Protein AF-A0A9E4LNV3-F1 (afdb_monomer)

Sequence (105 aa):
MTMDEPVVRYTRWIIRYRWLVLPLCLLVAVLIGMGMGRLQFEKDYRVYFGEDNPQLRAFEALQDIYGRNDNVLFVIAPKDGDVFTAETLEAVRELTEEAWKTPYS

Radius of gyration: 31.28 Å; Cα contacts (8 Å, |Δi|>4): 15; chains: 1; bounding box: 59×30×88 Å

Foldseek 3Di:
DDPVVVVVVVVVVCVVPVVVVVVVVVVVVVVVCVCVVVDDDDPDPCVVPPPPDPVVVVVVVVCVVPHPPPDDDDDDADPVRDCPDPVNVVVVVVVVVVVVVDPPD

Secondary structure (DSSP, 8-state):
--THHHHHHHHHHHHHTHHHHHHHHHHHHHHHHTTGGG------GGGGS-TT-HHHHHHHHHHHHH--S-PPPP----TTS-TTSHHHHHHHHHHHHHHTTSTT-

pLDDT: mean 81.33, std 13.21, range [52.59, 96.38]

Mean predicted aligned error: 14.89 Å

Solvent-accessible surface area (backbone atoms only — not comparable to full-atom values): 6766 Å² total; per-residue (Å²): 135,70,82,56,61,67,52,55,53,51,53,52,51,49,64,73,42,40,85,58,50,53,58,49,54,51,50,54,53,50,63,64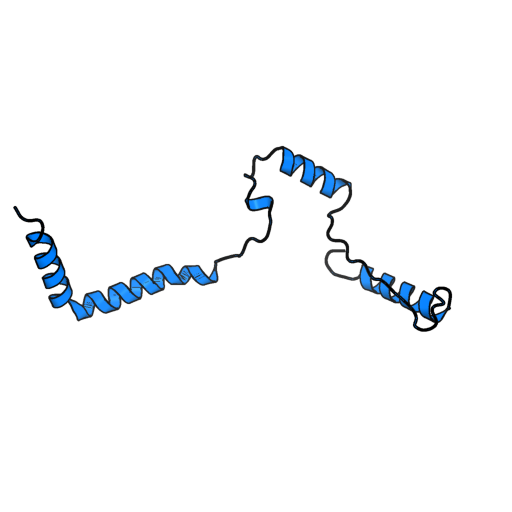,51,67,55,59,86,69,66,73,87,80,82,57,74,63,75,82,45,64,96,81,42,67,68,58,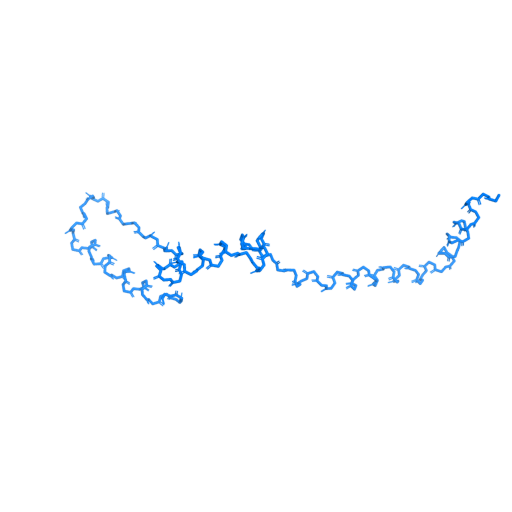54,54,50,49,54,48,26,71,76,72,52,68,90,83,73,86,86,86,86,87,79,56,95,87,69,58,68,85,38,73,67,51,48,48,52,53,50,51,53,51,62,54,54,70,68,42,89,94,107

Structure (mmCIF, N/CA/C/O backbone):
data_AF-A0A9E4LNV3-F1
#
_entry.id   AF-A0A9E4LNV3-F1
#
loop_
_atom_site.group_PDB
_atom_site.id
_atom_site.type_symbol
_atom_site.label_atom_id
_atom_site.label_alt_id
_atom_site.label_comp_id
_atom_site.label_asym_id
_atom_site.label_entity_id
_atom_site.label_seq_id
_atom_site.pdbx_PDB_ins_code
_atom_site.Cartn_x
_atom_site.Cartn_y
_atom_site.Cartn_z
_atom_site.occupancy
_atom_site.B_iso_or_equiv
_atom_site.auth_seq_id
_atom_site.auth_comp_id
_atom_site.auth_asym_id
_atom_site.auth_atom_id
_atom_site.pdbx_PDB_model_num
ATOM 1 N N . MET A 1 1 ? 15.596 -9.171 -52.692 1.00 52.59 1 MET A N 1
ATOM 2 C CA . MET A 1 1 ? 16.198 -8.429 -51.566 1.00 52.59 1 MET A CA 1
ATOM 3 C C . MET A 1 1 ? 15.676 -9.089 -50.301 1.00 52.59 1 MET A C 1
ATOM 5 O O . MET A 1 1 ? 14.553 -8.818 -49.899 1.00 52.59 1 MET A O 1
ATOM 9 N N . THR A 1 2 ? 16.373 -10.119 -49.825 1.00 61.78 2 THR A N 1
ATOM 10 C CA . THR A 1 2 ? 15.900 -10.966 -48.723 1.00 61.78 2 THR A CA 1
ATOM 11 C C . THR A 1 2 ? 16.026 -10.202 -47.406 1.00 61.78 2 THR A C 1
ATOM 13 O O . THR A 1 2 ? 16.994 -9.472 -47.197 1.00 61.78 2 THR A O 1
ATOM 16 N N . MET A 1 3 ? 15.029 -10.323 -46.528 1.00 62.75 3 MET A N 1
ATOM 17 C CA . MET A 1 3 ? 14.943 -9.560 -45.272 1.00 62.75 3 MET A CA 1
ATOM 18 C C . MET A 1 3 ? 16.043 -9.904 -44.247 1.00 62.75 3 MET A C 1
ATOM 20 O O . MET A 1 3 ? 16.098 -9.311 -43.172 1.00 62.75 3 MET A O 1
ATOM 24 N N . ASP A 1 4 ? 16.951 -10.814 -44.591 1.00 74.44 4 ASP A N 1
ATOM 25 C CA . ASP A 1 4 ? 17.984 -11.357 -43.708 1.00 74.44 4 ASP A CA 1
ATOM 26 C C . ASP A 1 4 ? 19.216 -10.450 -43.599 1.00 74.44 4 ASP A C 1
ATOM 28 O O . ASP A 1 4 ? 19.887 -10.409 -42.566 1.00 74.44 4 ASP A O 1
ATOM 32 N N . GLU A 1 5 ? 19.513 -9.676 -44.644 1.00 80.50 5 GLU A N 1
ATOM 33 C CA . GLU A 1 5 ? 20.694 -8.810 -44.698 1.00 80.50 5 GLU A CA 1
ATOM 34 C C . GLU A 1 5 ? 20.747 -7.748 -43.573 1.00 80.50 5 GLU A C 1
ATOM 36 O O . GLU A 1 5 ? 21.786 -7.629 -42.906 1.00 80.50 5 GLU A O 1
ATOM 41 N N . PRO A 1 6 ? 19.660 -6.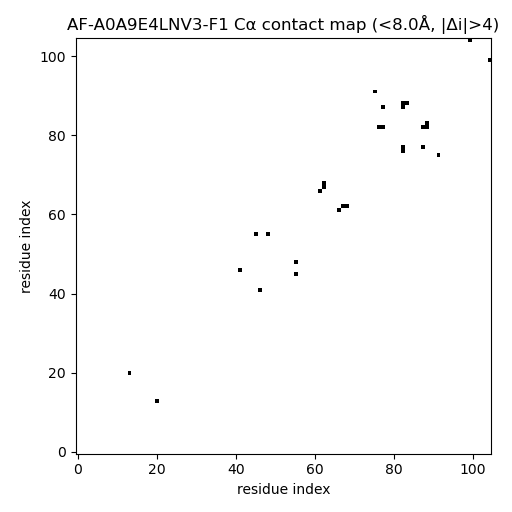998 -43.277 1.00 85.75 6 PRO A N 1
ATOM 42 C CA . PRO A 1 6 ? 19.666 -6.035 -42.177 1.00 85.75 6 PRO A CA 1
ATOM 43 C C . PRO A 1 6 ? 19.759 -6.704 -40.800 1.00 85.75 6 PRO A C 1
ATOM 45 O O . PRO A 1 6 ? 20.441 -6.171 -39.920 1.00 85.75 6 PRO A O 1
ATOM 48 N N . VAL A 1 7 ? 19.139 -7.874 -40.618 1.00 88.31 7 VAL A N 1
ATOM 49 C CA . VAL A 1 7 ? 19.157 -8.619 -39.348 1.00 88.31 7 VAL A CA 1
ATOM 50 C C . VAL A 1 7 ? 20.564 -9.134 -39.057 1.00 88.31 7 VAL A C 1
ATOM 52 O O . VAL A 1 7 ? 21.110 -8.870 -37.987 1.00 88.31 7 VAL A O 1
ATOM 55 N N . VAL A 1 8 ? 21.213 -9.769 -40.038 1.00 88.31 8 VAL A N 1
ATOM 56 C CA . VAL A 1 8 ? 22.588 -10.277 -39.902 1.00 88.31 8 VAL A CA 1
ATOM 57 C C . VAL A 1 8 ? 23.575 -9.143 -39.615 1.00 88.31 8 VAL A C 1
ATOM 59 O O . VAL A 1 8 ? 24.494 -9.305 -38.803 1.00 88.31 8 VAL A O 1
ATOM 62 N N . ARG A 1 9 ? 23.395 -7.975 -40.246 1.00 88.00 9 ARG A N 1
ATOM 63 C CA . ARG A 1 9 ? 24.216 -6.784 -39.980 1.00 88.00 9 ARG A CA 1
ATOM 64 C C . ARG A 1 9 ? 24.033 -6.278 -38.547 1.00 88.00 9 ARG A C 1
ATOM 66 O O . ARG A 1 9 ? 25.029 -5.988 -37.882 1.00 88.00 9 ARG A O 1
ATOM 73 N N . TYR A 1 10 ? 22.795 -6.217 -38.063 1.00 89.25 10 TYR A N 1
ATOM 74 C CA . TYR A 1 10 ? 22.474 -5.800 -36.698 1.00 89.25 10 TYR A CA 1
ATOM 75 C C . TYR A 1 10 ? 23.043 -6.766 -35.646 1.00 89.25 10 TYR A C 1
ATOM 77 O O . TYR A 1 10 ? 23.749 -6.338 -34.731 1.00 89.25 10 TYR A O 1
ATOM 85 N N . THR A 1 11 ? 22.857 -8.077 -35.823 1.00 89.06 11 THR A N 1
ATOM 86 C CA . THR A 1 11 ? 23.410 -9.101 -34.921 1.00 89.06 11 THR A CA 1
ATOM 87 C C . THR A 1 11 ? 24.936 -9.037 -34.855 1.00 89.06 11 THR A C 1
ATOM 89 O O . THR A 1 11 ? 25.520 -9.095 -33.772 1.00 89.06 11 THR A O 1
ATOM 92 N N . ARG A 1 12 ? 25.612 -8.855 -35.998 1.00 89.81 12 ARG A N 1
ATOM 93 C CA . ARG A 1 12 ? 27.079 -8.743 -36.044 1.00 89.81 12 ARG A CA 1
ATOM 94 C C . ARG A 1 12 ? 27.583 -7.491 -35.320 1.00 89.81 12 ARG A C 1
ATOM 96 O O . ARG A 1 12 ? 28.623 -7.548 -34.664 1.00 89.81 12 ARG A O 1
ATOM 103 N N . TRP A 1 13 ? 26.841 -6.386 -35.403 1.00 92.94 13 TRP A N 1
ATOM 104 C CA . TRP A 1 13 ? 27.129 -5.158 -34.660 1.00 92.94 13 TRP A CA 1
ATOM 105 C C . TRP A 1 13 ? 26.974 -5.365 -33.147 1.00 92.94 13 TRP A C 1
ATOM 107 O O . TRP A 1 13 ? 27.902 -5.051 -32.399 1.00 92.94 13 TRP A O 1
ATOM 117 N N . ILE A 1 14 ? 25.880 -5.996 -32.705 1.00 91.38 14 ILE A N 1
ATOM 118 C CA . ILE A 1 14 ? 25.665 -6.338 -31.289 1.00 91.38 14 ILE A CA 1
ATOM 119 C C . ILE A 1 14 ? 26.813 -7.200 -30.753 1.00 91.38 14 ILE A C 1
ATOM 121 O O . ILE A 1 14 ? 27.376 -6.902 -29.701 1.00 91.38 14 ILE A O 1
ATOM 125 N N . ILE A 1 15 ? 27.208 -8.245 -31.490 1.00 91.69 15 ILE A N 1
ATOM 126 C CA . ILE A 1 15 ? 28.284 -9.152 -31.067 1.00 91.69 15 ILE A CA 1
ATOM 127 C C . ILE A 1 15 ? 29.636 -8.426 -31.014 1.00 91.69 15 ILE A C 1
ATOM 129 O O . ILE A 1 15 ? 30.432 -8.700 -30.112 1.00 91.69 15 ILE A O 1
ATOM 133 N N . ARG A 1 16 ? 29.908 -7.502 -31.948 1.00 93.19 16 ARG A N 1
ATOM 134 C CA . ARG A 1 16 ? 31.143 -6.698 -31.965 1.00 93.19 16 ARG A CA 1
ATOM 135 C C . ARG A 1 16 ? 31.245 -5.786 -30.742 1.00 93.19 16 ARG A C 1
ATOM 137 O O . ARG A 1 16 ? 32.323 -5.682 -30.165 1.00 93.19 16 ARG A O 1
ATOM 144 N N . TYR A 1 17 ? 30.137 -5.172 -30.333 1.00 93.19 17 TYR A N 1
ATOM 145 C CA . TYR A 1 17 ? 30.073 -4.241 -29.203 1.00 93.19 17 TYR A CA 1
ATOM 146 C C . TYR A 1 17 ? 29.464 -4.866 -27.939 1.00 93.19 17 TYR A C 1
ATOM 148 O O . TYR A 1 17 ? 28.949 -4.146 -27.087 1.00 93.19 17 TYR A O 1
ATOM 156 N N . ARG A 1 18 ? 29.545 -6.196 -27.774 1.00 90.44 18 ARG A N 1
ATOM 157 C CA . ARG A 1 18 ? 28.866 -6.935 -26.689 1.00 90.44 18 ARG A CA 1
ATOM 158 C C . ARG A 1 18 ? 29.114 -6.366 -25.287 1.00 90.44 18 ARG A C 1
ATOM 160 O O . ARG A 1 18 ? 28.200 -6.323 -24.476 1.00 90.44 18 ARG A O 1
ATOM 167 N N . TRP A 1 19 ? 30.326 -5.876 -25.027 1.00 92.69 19 TRP A N 1
ATOM 168 C CA . TRP A 1 19 ? 30.715 -5.285 -23.743 1.00 92.69 19 TRP A CA 1
ATOM 169 C C . TRP A 1 19 ? 30.084 -3.913 -23.472 1.00 92.69 19 TRP A C 1
ATOM 171 O O . TRP A 1 19 ? 30.040 -3.502 -22.322 1.00 92.69 19 TRP A O 1
ATOM 181 N N . LEU A 1 20 ? 29.576 -3.224 -24.498 1.00 92.62 20 LEU A N 1
ATOM 182 C CA . LEU A 1 20 ? 28.783 -1.997 -24.365 1.00 92.62 20 LEU A CA 1
ATOM 183 C C . LEU A 1 20 ? 27.281 -2.298 -24.352 1.00 92.62 20 LEU A C 1
ATOM 185 O O . LEU A 1 20 ? 26.539 -1.696 -23.584 1.00 92.62 20 LEU A O 1
ATOM 189 N N . VAL A 1 21 ? 26.831 -3.250 -25.175 1.00 94.12 21 VAL A N 1
ATOM 190 C CA . VAL A 1 21 ? 25.406 -3.598 -25.287 1.00 94.12 21 VAL A CA 1
ATOM 191 C C . VAL A 1 21 ? 24.885 -4.254 -24.007 1.00 94.12 21 VAL A C 1
ATOM 193 O O . VAL A 1 21 ? 23.805 -3.901 -23.548 1.00 94.12 21 VAL A O 1
ATOM 196 N N . LEU A 1 22 ? 25.654 -5.160 -23.394 1.00 94.00 22 LEU A N 1
ATOM 197 C CA . LEU A 1 22 ? 25.257 -5.832 -22.151 1.00 94.00 22 LEU A CA 1
ATOM 198 C C . LEU A 1 22 ? 24.971 -4.857 -20.993 1.00 94.00 22 LEU A C 1
ATOM 200 O O . LEU A 1 22 ? 23.857 -4.900 -20.463 1.00 94.00 22 LEU A O 1
ATOM 204 N N . PRO A 1 23 ? 25.898 -3.958 -20.598 1.00 96.06 23 PRO A N 1
ATOM 205 C CA . PRO A 1 23 ? 25.610 -2.997 -19.539 1.00 96.06 23 PRO A CA 1
ATOM 206 C C . PRO A 1 23 ? 24.535 -1.988 -19.947 1.00 96.06 23 PRO A C 1
ATOM 208 O O . PRO A 1 23 ? 23.763 -1.574 -19.091 1.00 96.06 23 PRO A O 1
ATOM 211 N N . LEU A 1 24 ? 24.423 -1.626 -21.231 1.00 95.88 24 LEU A N 1
ATOM 212 C CA . LEU A 1 24 ? 23.361 -0.738 -21.709 1.00 95.88 24 LEU A CA 1
ATOM 213 C C . LEU A 1 24 ? 21.970 -1.366 -21.539 1.00 95.88 24 LEU A C 1
ATOM 215 O O . LEU A 1 24 ? 21.065 -0.709 -21.034 1.00 95.88 24 LEU A O 1
ATOM 219 N N . CYS A 1 25 ? 21.796 -2.637 -21.908 1.00 95.50 25 CYS A N 1
ATOM 220 C CA . CYS A 1 25 ? 20.537 -3.354 -21.700 1.00 95.50 25 CYS A CA 1
ATOM 221 C C . CYS A 1 25 ? 20.193 -3.470 -20.211 1.00 95.50 25 CYS A C 1
ATOM 223 O O . CYS A 1 25 ? 19.043 -3.249 -19.834 1.00 95.50 25 CYS A O 1
ATOM 225 N N . LEU A 1 26 ? 21.187 -3.770 -19.369 1.00 96.06 26 LEU A N 1
ATOM 226 C CA . LEU A 1 26 ? 21.001 -3.825 -17.919 1.00 96.06 26 LEU A CA 1
ATOM 227 C C . LEU A 1 26 ? 20.580 -2.457 -17.365 1.00 96.06 26 LEU A C 1
ATOM 229 O O . LEU A 1 26 ? 19.633 -2.368 -16.590 1.00 96.06 26 LEU A O 1
ATOM 233 N N . LEU A 1 27 ? 21.248 -1.387 -17.797 1.00 96.38 27 LEU A N 1
ATOM 234 C CA . LEU A 1 27 ? 20.945 -0.020 -17.391 1.00 96.38 27 LEU A CA 1
ATOM 235 C C . LEU A 1 27 ? 19.523 0.379 -17.800 1.00 96.38 27 LEU A C 1
ATOM 237 O O . LEU A 1 27 ? 18.783 0.900 -16.974 1.00 96.38 27 LEU A O 1
ATOM 241 N N . VAL A 1 28 ? 19.105 0.073 -19.031 1.00 96.19 28 VAL A N 1
ATOM 242 C CA . VAL A 1 28 ? 17.730 0.321 -19.492 1.00 96.19 28 VAL A CA 1
ATOM 243 C C . VAL A 1 28 ? 16.714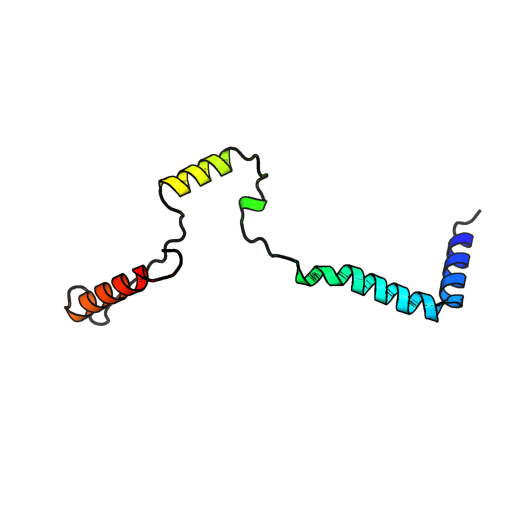 -0.451 -18.646 1.00 96.19 28 VAL A C 1
ATOM 245 O O . VAL A 1 28 ? 15.718 0.129 -18.220 1.00 96.19 28 VAL A O 1
ATOM 248 N N . ALA A 1 29 ? 16.974 -1.726 -18.344 1.00 95.44 29 ALA A N 1
ATOM 249 C CA . ALA A 1 29 ? 16.096 -2.525 -17.491 1.00 95.44 29 ALA A CA 1
ATOM 250 C C . ALA A 1 29 ? 15.969 -1.937 -16.074 1.00 95.44 29 ALA A C 1
ATOM 252 O O . ALA A 1 29 ? 14.862 -1.837 -15.547 1.00 95.44 29 ALA A O 1
ATOM 253 N N . VAL A 1 30 ? 17.081 -1.492 -15.479 1.00 95.50 30 VAL A N 1
ATOM 254 C CA . VAL A 1 30 ? 17.087 -0.847 -14.156 1.00 95.50 30 VAL A CA 1
ATOM 255 C C . VAL A 1 30 ? 16.345 0.488 -14.185 1.00 95.50 30 VAL A C 1
ATOM 257 O O . VAL A 1 30 ? 15.559 0.754 -13.281 1.00 95.50 30 VAL A O 1
ATOM 260 N N . LEU A 1 31 ? 16.538 1.307 -15.222 1.00 94.31 31 LEU A N 1
ATOM 261 C CA . LEU A 1 31 ? 15.840 2.588 -15.367 1.00 94.31 31 LEU A CA 1
ATOM 262 C C . LEU A 1 31 ? 14.321 2.406 -15.460 1.00 94.31 31 LEU A C 1
ATOM 264 O O . LEU A 1 31 ? 13.584 3.130 -14.794 1.00 94.31 31 LEU A O 1
ATOM 268 N N . ILE A 1 32 ? 13.855 1.418 -16.230 1.00 93.25 32 ILE A N 1
ATOM 269 C CA . ILE A 1 32 ? 12.427 1.067 -16.299 1.00 93.25 32 ILE A CA 1
ATOM 270 C C . ILE A 1 32 ? 11.942 0.556 -14.933 1.00 93.25 32 ILE A C 1
ATOM 272 O O . ILE A 1 32 ? 10.894 0.974 -14.441 1.00 93.25 32 ILE A O 1
ATOM 276 N N . GLY A 1 33 ? 12.722 -0.316 -14.288 1.00 91.62 33 GLY A N 1
ATOM 277 C CA . GLY A 1 33 ? 12.392 -0.900 -12.988 1.00 91.62 33 GLY A CA 1
ATOM 278 C C . GLY A 1 33 ? 12.398 0.092 -11.819 1.00 91.62 33 GLY A C 1
ATOM 279 O O . GLY A 1 33 ? 11.734 -0.155 -10.815 1.00 91.62 33 GLY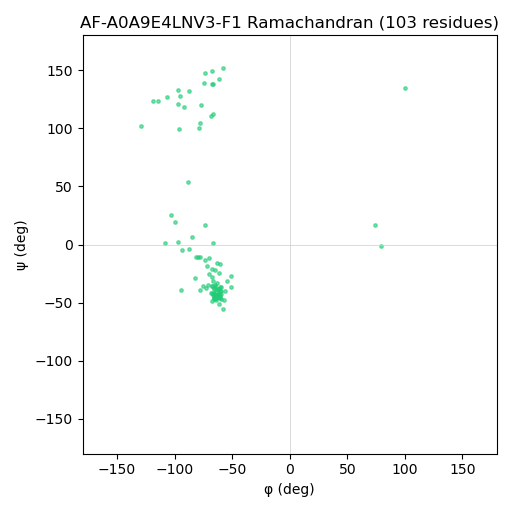 A O 1
ATOM 280 N N . MET A 1 34 ? 13.078 1.236 -11.937 1.00 90.00 34 MET A N 1
ATOM 281 C CA . MET A 1 34 ? 13.197 2.234 -10.865 1.00 90.00 34 MET A CA 1
ATOM 282 C C . MET A 1 34 ? 11.839 2.819 -10.432 1.00 90.00 34 MET A C 1
ATOM 284 O O . MET A 1 34 ? 11.685 3.260 -9.294 1.00 90.00 34 MET A O 1
ATOM 288 N N . GLY A 1 35 ? 10.835 2.783 -11.315 1.00 85.38 35 GLY A N 1
ATOM 289 C CA . GLY A 1 35 ? 9.462 3.202 -11.019 1.00 85.38 35 GLY A CA 1
ATOM 290 C C . GLY A 1 35 ? 8.620 2.167 -10.264 1.00 85.3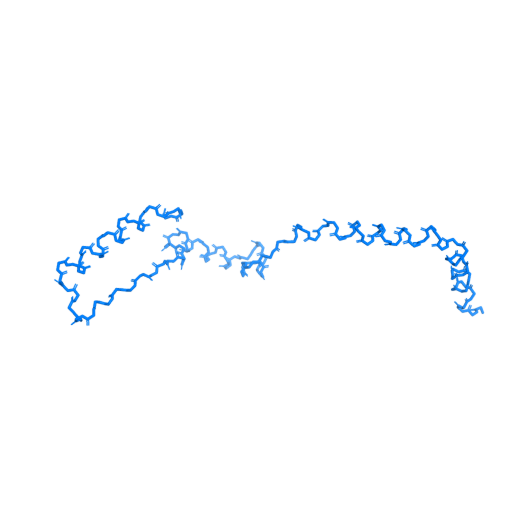8 35 GLY A C 1
ATOM 291 O O . GLY A 1 35 ? 7.552 2.512 -9.767 1.00 85.38 35 GLY A O 1
ATOM 292 N N . MET A 1 36 ? 9.088 0.921 -10.131 1.00 87.56 36 MET A N 1
ATOM 293 C CA . MET A 1 36 ? 8.303 -0.181 -9.560 1.00 87.56 36 MET A CA 1
ATOM 294 C C . MET A 1 36 ? 7.929 0.051 -8.090 1.00 87.56 36 MET A C 1
ATOM 296 O O . MET A 1 36 ? 6.835 -0.306 -7.669 1.00 87.56 36 MET A O 1
ATOM 300 N N . GLY A 1 37 ? 8.791 0.720 -7.319 1.00 80.12 37 GLY A N 1
ATOM 301 C CA . GLY A 1 37 ? 8.502 1.078 -5.925 1.00 80.12 37 GLY A CA 1
ATOM 302 C C . GLY A 1 37 ? 7.426 2.160 -5.754 1.00 80.12 37 GLY A C 1
ATOM 303 O O . GLY A 1 37 ? 6.968 2.383 -4.639 1.00 80.12 37 GLY A O 1
ATOM 304 N N . ARG A 1 38 ? 7.018 2.838 -6.837 1.00 80.44 38 ARG A N 1
ATOM 305 C CA . ARG A 1 38 ? 5.930 3.833 -6.839 1.00 80.44 38 ARG A CA 1
ATOM 306 C C . ARG A 1 38 ? 4.594 3.248 -7.294 1.00 80.44 38 ARG A C 1
ATOM 308 O O . ARG A 1 38 ? 3.623 3.990 -7.397 1.00 80.44 38 ARG A O 1
ATOM 315 N N . LEU A 1 39 ? 4.540 1.948 -7.585 1.00 80.31 39 LEU A N 1
ATOM 316 C CA . LEU A 1 39 ? 3.291 1.277 -7.917 1.00 80.31 39 LEU A CA 1
ATOM 317 C C . LEU A 1 39 ? 2.398 1.257 -6.678 1.00 80.31 39 LEU A C 1
ATOM 319 O O . LEU A 1 39 ? 2.699 0.594 -5.686 1.00 80.31 39 LEU A O 1
ATOM 323 N N . GLN A 1 40 ? 1.301 2.002 -6.742 1.00 75.25 40 GLN A N 1
ATOM 324 C CA . GLN A 1 40 ? 0.250 1.955 -5.740 1.00 75.25 40 GLN A CA 1
ATOM 325 C C . GLN A 1 40 ? -0.830 0.992 -6.222 1.00 75.25 40 GLN A C 1
ATOM 327 O O . GLN A 1 40 ? -1.308 1.085 -7.350 1.00 75.25 40 GLN A O 1
ATOM 332 N N . PHE A 1 41 ? -1.194 0.039 -5.368 1.00 68.19 41 PHE A N 1
ATOM 333 C CA . PHE A 1 41 ? -2.370 -0.789 -5.598 1.00 68.19 41 PHE A CA 1
ATOM 334 C C . PHE A 1 41 ? -3.601 0.014 -5.200 1.00 68.19 41 PHE A C 1
ATOM 336 O O . PHE A 1 41 ? -3.919 0.122 -4.014 1.00 68.19 41 PHE A O 1
ATOM 343 N N . GLU A 1 42 ? -4.285 0.576 -6.188 1.00 64.12 42 GLU A N 1
ATOM 344 C CA . GLU A 1 42 ? -5.550 1.261 -5.967 1.00 64.12 42 GLU A CA 1
ATOM 345 C C . GLU A 1 42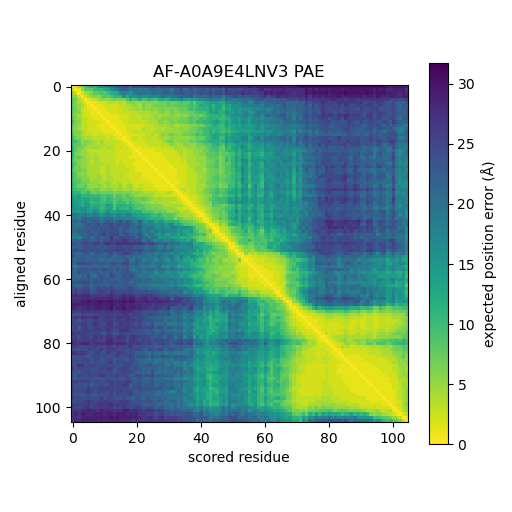 ? -6.655 0.211 -5.797 1.00 64.12 42 GLU A C 1
ATOM 347 O O . GLU A 1 42 ? -7.042 -0.486 -6.733 1.00 64.12 42 GLU A O 1
ATOM 352 N N . LYS A 1 43 ? -7.084 0.010 -4.547 1.00 54.97 43 LYS A N 1
ATOM 353 C CA . LYS A 1 43 ? -8.122 -0.967 -4.174 1.00 54.97 43 LYS A CA 1
ATOM 354 C C . LYS A 1 43 ? -9.532 -0.393 -4.263 1.00 54.97 43 LYS A C 1
ATOM 356 O O . LYS A 1 43 ? -10.490 -1.116 -3.996 1.00 54.97 43 LYS A O 1
ATOM 361 N N . ASP A 1 44 ? -9.658 0.892 -4.576 1.00 60.06 44 ASP A N 1
ATOM 362 C CA . ASP A 1 44 ? -10.956 1.533 -4.618 1.00 60.06 44 ASP A CA 1
ATOM 363 C C . ASP A 1 44 ? -11.676 1.147 -5.912 1.00 60.06 44 ASP A C 1
ATOM 365 O O . ASP A 1 44 ? -11.207 1.392 -7.023 1.00 60.06 44 ASP A O 1
ATOM 369 N N . TYR A 1 45 ? -12.839 0.518 -5.764 1.00 59.72 45 TYR A N 1
ATOM 370 C CA . TYR A 1 45 ? -13.688 0.124 -6.884 1.00 59.72 45 TYR A 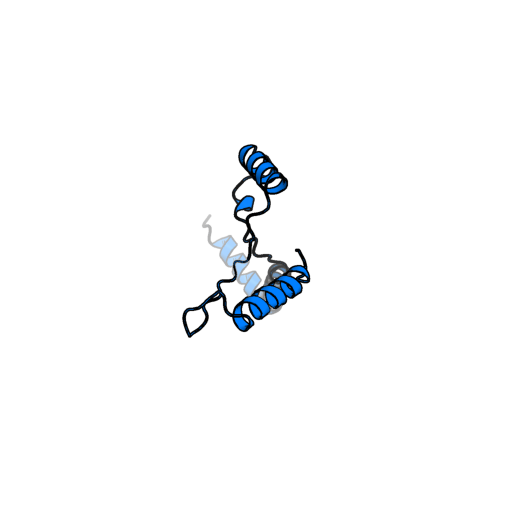CA 1
ATOM 371 C C . TYR A 1 45 ? -14.144 1.347 -7.707 1.00 59.72 45 TYR A C 1
ATOM 373 O O . TYR A 1 45 ? -14.534 1.207 -8.867 1.00 59.72 45 TYR A O 1
ATOM 381 N N . ARG A 1 46 ? -14.029 2.556 -7.133 1.00 60.31 46 ARG A N 1
ATOM 382 C CA . ARG A 1 46 ? -14.241 3.851 -7.794 1.00 60.31 46 ARG A CA 1
ATOM 383 C C . ARG A 1 46 ? -13.407 4.040 -9.059 1.00 60.31 46 ARG A C 1
ATOM 385 O O . ARG A 1 46 ? -13.912 4.645 -9.990 1.00 60.31 46 ARG A O 1
ATOM 392 N N . VAL A 1 47 ? -12.207 3.462 -9.143 1.00 59.84 47 VAL A N 1
ATOM 393 C CA . VAL A 1 47 ? -11.296 3.606 -10.302 1.00 59.84 47 VAL A CA 1
ATOM 394 C C . VAL A 1 47 ? -11.863 2.986 -11.585 1.00 59.84 47 VAL A C 1
ATOM 396 O O . VAL A 1 47 ? -11.487 3.367 -12.692 1.00 59.84 47 VAL A O 1
ATOM 399 N N . TYR A 1 48 ? -12.802 2.042 -11.463 1.00 63.78 48 TYR A N 1
ATOM 400 C CA . TYR A 1 48 ? -13.497 1.461 -12.616 1.00 63.78 48 TYR A CA 1
ATOM 401 C C . TYR A 1 48 ? -14.590 2.375 -13.185 1.00 63.78 48 TYR A C 1
ATOM 403 O O . TYR A 1 48 ? -15.102 2.115 -14.277 1.00 63.78 48 TYR A O 1
ATOM 411 N N . PHE A 1 49 ? -14.940 3.449 -12.478 1.00 66.19 49 PHE A N 1
ATOM 412 C CA . PHE A 1 49 ? -15.839 4.488 -12.951 1.00 66.19 49 PHE A CA 1
ATOM 413 C C . PHE A 1 49 ? -15.007 5.736 -13.269 1.00 66.19 49 PHE A C 1
ATOM 415 O O . PHE A 1 49 ? -14.227 6.196 -12.446 1.00 66.19 49 PHE A O 1
ATOM 422 N N . GLY A 1 50 ? -15.143 6.286 -14.479 1.00 64.00 50 GLY A N 1
ATOM 423 C CA . GLY A 1 50 ? -14.468 7.544 -14.816 1.00 64.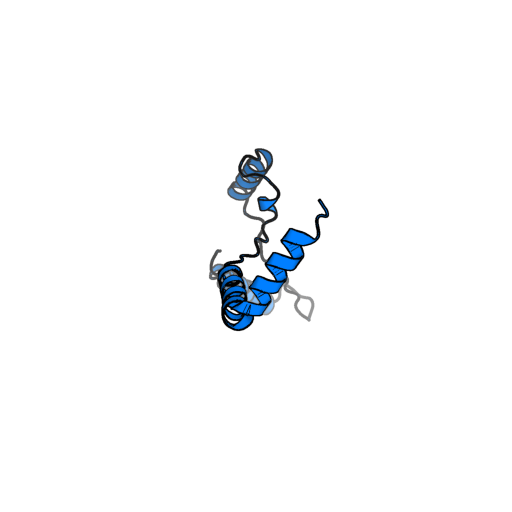00 50 GLY A CA 1
ATOM 424 C C . GLY A 1 50 ? -14.884 8.671 -13.864 1.00 64.00 50 GLY A C 1
ATOM 425 O O . GLY A 1 50 ? -16.012 8.661 -13.369 1.00 64.00 50 GLY A O 1
ATOM 426 N N . GLU A 1 51 ? -13.997 9.648 -13.649 1.00 63.22 51 GLU A N 1
ATOM 427 C CA . GLU A 1 51 ? -14.208 10.791 -12.736 1.00 63.22 51 GLU A CA 1
ATOM 428 C C . GLU A 1 51 ? -15.544 11.527 -12.980 1.00 63.22 51 GLU A C 1
ATOM 430 O O . GLU A 1 51 ? -16.151 12.065 -12.056 1.00 63.22 51 GLU A O 1
ATOM 435 N N . ASP A 1 52 ? -16.057 11.476 -14.212 1.00 64.75 52 ASP A N 1
ATOM 436 C CA . ASP A 1 52 ? -17.305 12.115 -14.631 1.00 64.75 52 ASP A CA 1
ATOM 437 C C . ASP A 1 52 ? -18.578 11.292 -14.372 1.00 64.75 52 ASP A C 1
ATOM 439 O O . ASP A 1 52 ? -19.659 11.691 -14.810 1.00 64.75 52 ASP A O 1
ATOM 443 N N . ASN A 1 53 ? -18.509 10.142 -13.694 1.00 76.00 53 ASN A N 1
ATOM 444 C CA . ASN A 1 53 ? -19.680 9.286 -13.501 1.00 76.00 53 ASN A CA 1
ATOM 445 C C . ASN A 1 53 ? -20.726 9.952 -12.569 1.00 76.00 53 ASN A C 1
ATOM 447 O O . ASN A 1 53 ? -20.503 10.066 -11.357 1.00 76.00 53 ASN A O 1
ATOM 451 N N . PRO A 1 54 ? -21.904 10.367 -13.083 1.00 74.50 54 PRO A N 1
ATOM 452 C CA . PRO A 1 54 ? -22.887 11.087 -12.279 1.00 74.50 54 PRO A CA 1
ATOM 453 C C . PRO A 1 54 ? -23.557 10.197 -11.222 1.00 74.50 54 PRO A C 1
ATOM 455 O O . PRO A 1 54 ? -23.992 10.707 -10.190 1.00 74.50 54 PRO A O 1
ATOM 458 N N . GLN A 1 55 ? -23.616 8.880 -11.443 1.00 76.19 55 GLN A N 1
ATOM 459 C CA . GLN A 1 55 ? -24.144 7.918 -10.476 1.00 76.19 55 GLN A CA 1
ATOM 460 C C . GLN A 1 55 ? -23.182 7.718 -9.301 1.00 76.19 55 GLN A C 1
ATOM 462 O O . GLN A 1 55 ? -23.641 7.629 -8.163 1.00 76.19 55 GLN A O 1
ATOM 467 N N . LEU A 1 56 ? -21.866 7.717 -9.550 1.00 74.12 56 LEU A N 1
ATOM 468 C CA . LEU A 1 56 ? -20.868 7.656 -8.481 1.00 74.12 56 LEU A CA 1
ATOM 469 C C . LEU A 1 56 ? -20.946 8.901 -7.591 1.00 74.12 56 LEU A C 1
ATOM 471 O O . LEU A 1 56 ? -21.037 8.767 -6.375 1.00 74.12 56 LEU A O 1
ATOM 475 N N . ARG A 1 57 ? -21.028 10.102 -8.181 1.00 73.75 57 ARG A N 1
ATOM 476 C CA . ARG A 1 57 ? -21.164 11.349 -7.404 1.00 73.75 57 ARG A CA 1
ATOM 477 C C . ARG A 1 57 ? -22.446 11.403 -6.573 1.00 73.75 57 ARG A C 1
ATOM 479 O O . ARG A 1 57 ? -22.424 11.887 -5.446 1.00 73.75 57 ARG A O 1
ATOM 486 N N . ALA A 1 58 ? -23.562 10.903 -7.105 1.00 77.00 58 ALA A N 1
ATOM 487 C CA . ALA A 1 58 ? -24.813 10.818 -6.351 1.00 77.00 58 ALA A CA 1
ATOM 488 C C . ALA A 1 58 ? -24.709 9.836 -5.170 1.00 77.00 58 ALA A C 1
ATOM 490 O O . ALA A 1 58 ? -25.232 10.111 -4.091 1.00 77.00 58 ALA A O 1
ATOM 491 N N . PHE A 1 59 ? -24.011 8.715 -5.359 1.00 74.88 59 PHE A N 1
ATOM 492 C CA . PHE A 1 59 ? -23.750 7.737 -4.305 1.00 74.88 59 PHE A CA 1
ATOM 493 C C . PHE A 1 59 ? -22.801 8.278 -3.229 1.00 74.88 59 PHE A C 1
ATOM 495 O O . PHE A 1 59 ? -23.061 8.096 -2.043 1.00 74.88 59 PHE A O 1
ATOM 502 N N . GLU A 1 60 ? -21.748 8.997 -3.618 1.00 72.06 60 GLU A N 1
ATOM 503 C CA . GLU A 1 60 ? -20.838 9.665 -2.684 1.00 72.06 60 GLU A CA 1
ATOM 504 C C . GLU A 1 60 ? -21.547 10.750 -1.877 1.00 72.06 60 GLU A C 1
ATOM 506 O O . GLU A 1 60 ? -21.408 10.773 -0.660 1.00 72.06 60 GLU A O 1
ATOM 511 N N . ALA A 1 61 ? -22.371 11.584 -2.519 1.00 76.62 61 ALA A N 1
ATOM 512 C CA . ALA A 1 61 ? -23.180 12.580 -1.821 1.00 76.62 61 ALA A CA 1
ATOM 513 C C . ALA A 1 61 ? -24.146 11.933 -0.813 1.00 76.62 61 ALA A C 1
ATOM 515 O O . ALA A 1 61 ? -24.352 12.461 0.276 1.00 76.62 61 ALA A O 1
ATOM 516 N N . LEU A 1 62 ? -24.710 10.766 -1.143 1.00 76.88 62 LEU A N 1
ATOM 517 C CA . LEU A 1 62 ? -25.541 10.003 -0.213 1.00 76.88 62 LEU A CA 1
ATOM 518 C C . LEU A 1 62 ? -24.720 9.480 0.979 1.00 76.88 62 LEU A C 1
ATOM 520 O O . LEU A 1 62 ? -25.161 9.606 2.118 1.00 76.88 62 LEU A O 1
ATOM 524 N N . GLN A 1 63 ? -23.529 8.923 0.737 1.00 68.44 63 GLN A N 1
ATOM 525 C CA . GLN A 1 63 ? -22.636 8.455 1.805 1.00 68.44 63 GLN A CA 1
ATOM 526 C C . GLN A 1 63 ? -22.124 9.593 2.693 1.00 68.44 63 GLN A C 1
ATOM 528 O O . GLN A 1 63 ? -21.959 9.396 3.890 1.00 68.44 63 GLN A O 1
ATOM 533 N N . ASP A 1 64 ? -21.878 10.777 2.140 1.00 69.44 64 ASP A N 1
ATOM 534 C CA . ASP A 1 64 ? -21.398 11.931 2.906 1.00 69.44 64 ASP A CA 1
ATOM 535 C C . ASP A 1 64 ? -22.497 12.492 3.826 1.00 69.44 64 ASP A C 1
ATOM 537 O O . ASP A 1 64 ? -22.233 12.894 4.956 1.00 69.44 64 ASP A O 1
ATOM 541 N N . ILE A 1 65 ? -23.757 12.443 3.375 1.00 68.31 65 ILE A N 1
ATOM 542 C CA . ILE A 1 65 ? -24.920 12.898 4.151 1.00 68.31 65 ILE A CA 1
ATOM 543 C C . ILE A 1 65 ? -25.345 11.868 5.211 1.00 68.31 65 ILE A C 1
ATOM 545 O O . ILE A 1 65 ? -25.746 12.255 6.307 1.00 68.31 65 ILE A O 1
ATOM 549 N N . TYR A 1 66 ? -25.292 10.569 4.897 1.00 64.75 66 TYR A N 1
ATOM 550 C CA . TYR A 1 66 ? -25.831 9.502 5.756 1.00 64.75 66 TYR A CA 1
ATOM 551 C C . TYR A 1 66 ? -24.765 8.636 6.451 1.00 64.75 66 TYR A C 1
ATOM 553 O O . TYR A 1 66 ? -25.122 7.731 7.205 1.00 64.75 66 TYR A O 1
ATOM 561 N N . GLY A 1 67 ? -23.480 8.932 6.251 1.00 56.47 67 GLY A N 1
ATOM 562 C CA . GLY A 1 67 ? -22.349 8.221 6.845 1.00 56.47 67 GLY A CA 1
ATOM 563 C C . GLY A 1 67 ? -21.705 7.216 5.885 1.00 56.47 67 GLY A C 1
ATOM 564 O O . GLY A 1 67 ? -22.376 6.432 5.207 1.00 56.47 67 GLY A O 1
ATOM 565 N N . ARG A 1 68 ? -20.369 7.236 5.833 1.00 58.38 68 ARG A N 1
ATOM 566 C CA . ARG A 1 68 ? -19.562 6.276 5.072 1.00 58.38 68 ARG A CA 1
ATOM 567 C C . ARG A 1 68 ? -19.712 4.892 5.720 1.00 58.38 68 ARG A C 1
ATOM 569 O O . ARG A 1 68 ? -19.717 4.781 6.939 1.00 58.38 68 ARG A O 1
ATOM 576 N N . ASN A 1 69 ? -19.848 3.832 4.923 1.00 55.38 69 ASN A N 1
ATOM 577 C CA . ASN A 1 69 ? -20.218 2.489 5.406 1.00 55.38 69 ASN A CA 1
ATOM 578 C C . ASN A 1 69 ? -19.088 1.739 6.155 1.00 55.38 69 ASN A C 1
ATOM 580 O O . ASN A 1 69 ? -19.158 0.523 6.325 1.00 55.38 69 ASN A O 1
ATOM 584 N N . ASP A 1 70 ? -18.046 2.446 6.593 1.00 59.91 70 ASP A N 1
ATOM 585 C CA . ASP A 1 70 ? -16.863 1.891 7.258 1.00 59.91 70 ASP A CA 1
ATOM 586 C C . ASP A 1 70 ? -17.098 1.802 8.778 1.00 59.91 70 ASP A C 1
ATOM 588 O O . ASP A 1 70 ? -16.340 2.335 9.584 1.00 59.91 70 ASP A O 1
ATOM 592 N N . ASN A 1 71 ? -18.191 1.148 9.179 1.00 68.38 71 ASN A N 1
ATOM 593 C CA . ASN A 1 71 ? -18.527 0.948 10.588 1.00 68.38 71 ASN A CA 1
ATOM 594 C C . ASN A 1 71 ? -17.855 -0.320 11.130 1.00 68.38 71 ASN A C 1
ATOM 596 O O . ASN A 1 71 ? -17.966 -1.398 10.542 1.00 68.38 71 ASN A O 1
ATOM 600 N N . VAL A 1 72 ? -17.208 -0.217 12.292 1.00 74.00 72 VAL A N 1
ATOM 601 C CA . VAL A 1 72 ? -16.694 -1.378 13.032 1.00 74.00 72 VAL A CA 1
ATOM 602 C C . VAL A 1 72 ? -17.760 -1.840 14.024 1.00 74.00 72 VAL A C 1
ATOM 604 O O . VAL A 1 72 ? -18.144 -1.097 14.923 1.00 74.00 72 VAL A O 1
ATOM 607 N N . LEU A 1 73 ? -18.246 -3.074 13.864 1.00 83.38 73 LEU A N 1
ATOM 608 C CA . LEU A 1 73 ? -19.222 -3.682 14.769 1.00 83.38 73 LEU A CA 1
ATOM 609 C C . LEU A 1 73 ? -18.518 -4.567 15.803 1.00 83.38 73 LEU A C 1
ATOM 611 O O . LEU A 1 73 ? -17.889 -5.564 15.448 1.00 83.38 73 LEU A O 1
ATOM 615 N N . PHE A 1 74 ? -18.699 -4.246 17.082 1.00 86.94 74 PHE A N 1
ATOM 616 C CA . PHE A 1 74 ? -18.297 -5.102 18.195 1.00 86.94 74 PHE A CA 1
ATOM 617 C C . PHE A 1 74 ? -19.492 -5.923 18.693 1.00 86.94 74 PHE A C 1
ATOM 619 O O . PHE A 1 74 ? -20.576 -5.384 18.909 1.00 86.94 74 PHE A O 1
ATOM 626 N N . VAL A 1 75 ? -19.295 -7.230 18.894 1.00 90.75 75 VAL A N 1
ATOM 627 C CA . VAL A 1 75 ? -20.306 -8.140 19.457 1.00 90.75 75 VAL A CA 1
ATOM 628 C C . VAL A 1 75 ? -19.761 -8.731 20.750 1.00 90.75 75 VAL A C 1
ATOM 630 O O . VAL A 1 75 ? -18.697 -9.347 20.748 1.00 90.75 75 VAL A O 1
ATOM 633 N N . ILE A 1 76 ? -20.498 -8.554 21.847 1.00 88.44 76 ILE A N 1
ATOM 634 C CA . ILE A 1 76 ? -20.120 -9.036 23.178 1.00 88.44 76 ILE A CA 1
ATOM 635 C C . ILE A 1 76 ? -21.118 -10.109 23.607 1.00 88.44 76 ILE A C 1
ATOM 637 O O . ILE A 1 76 ? -22.323 -9.871 23.632 1.00 88.44 76 ILE A O 1
ATOM 641 N N . ALA A 1 77 ? -20.602 -11.293 23.932 1.00 91.75 77 ALA A N 1
ATOM 642 C CA . ALA A 1 77 ? -21.381 -12.423 24.420 1.00 91.75 77 ALA A CA 1
ATOM 643 C C . ALA A 1 77 ? -20.732 -12.956 25.710 1.00 91.75 77 ALA A C 1
ATOM 645 O O . ALA A 1 77 ? -19.693 -13.623 25.633 1.00 91.75 77 ALA A O 1
ATOM 646 N N . PRO A 1 78 ? -21.285 -12.641 26.895 1.00 89.69 78 PRO A N 1
ATOM 647 C CA . PRO A 1 78 ? -20.769 -13.165 28.152 1.00 89.69 78 PRO A CA 1
ATOM 648 C C . PRO A 1 78 ? -21.007 -14.679 28.252 1.00 89.69 78 PRO A C 1
ATOM 650 O O . PRO A 1 78 ? -21.950 -15.229 27.680 1.00 89.69 78 PRO A O 1
ATOM 653 N N . LYS A 1 79 ? -20.103 -15.382 28.947 1.00 88.31 79 LYS A N 1
ATOM 654 C CA . LYS A 1 79 ? -20.065 -16.859 28.982 1.00 88.31 79 LYS A CA 1
ATOM 655 C C . LYS A 1 79 ? -21.258 -17.486 29.703 1.00 88.31 79 LYS A C 1
ATOM 657 O O . LYS A 1 79 ? -21.603 -18.628 29.418 1.00 88.31 79 LYS A O 1
ATOM 662 N N . ASP A 1 80 ? -21.831 -16.762 30.653 1.00 88.12 80 ASP A N 1
ATOM 663 C CA . ASP A 1 80 ? -23.020 -17.146 31.414 1.00 88.12 80 ASP A CA 1
ATOM 664 C C . ASP A 1 80 ? -24.330 -16.857 30.657 1.00 88.12 80 ASP A C 1
ATOM 666 O O . ASP A 1 80 ? -25.387 -17.341 31.057 1.00 88.12 80 ASP A O 1
ATOM 670 N N . GLY A 1 81 ? -24.255 -16.123 29.542 1.00 87.94 81 GLY A N 1
ATOM 671 C CA . GLY A 1 81 ? -25.392 -15.737 28.714 1.00 87.94 81 GLY A CA 1
ATOM 672 C C . GLY A 1 81 ? -26.207 -14.560 29.256 1.00 87.94 81 GLY A C 1
ATOM 673 O O . GLY A 1 81 ? -27.152 -14.148 28.580 1.00 87.94 81 GLY A O 1
ATOM 674 N N . ASP A 1 82 ? -25.859 -13.996 30.418 1.00 90.44 82 ASP A N 1
ATOM 675 C CA . ASP A 1 82 ? -26.579 -12.861 31.002 1.00 90.44 82 ASP A CA 1
ATOM 676 C C . ASP A 1 82 ? -25.895 -11.532 30.656 1.00 90.44 82 ASP A C 1
ATOM 678 O O . ASP A 1 82 ? -24.915 -11.095 31.265 1.00 90.44 82 ASP A O 1
ATOM 682 N N . VAL A 1 83 ? -26.451 -10.864 29.647 1.00 91.56 83 VAL A N 1
ATOM 683 C CA . VAL A 1 83 ? -25.940 -9.591 29.124 1.00 91.56 83 VAL A CA 1
ATOM 684 C C . VAL A 1 83 ? -26.208 -8.393 30.037 1.00 91.56 83 VAL A C 1
ATOM 686 O O . VAL A 1 83 ? -25.609 -7.340 29.827 1.00 91.56 83 VAL A O 1
ATOM 689 N N . PHE A 1 84 ? -27.081 -8.526 31.042 1.00 93.69 84 PHE A N 1
ATOM 690 C CA . PHE A 1 84 ? -27.456 -7.429 31.945 1.00 93.69 84 PHE A CA 1
ATOM 691 C C . PHE A 1 84 ? -26.721 -7.476 33.292 1.00 93.69 84 PHE A C 1
ATOM 693 O O . PHE A 1 84 ? -27.131 -6.834 34.260 1.00 93.69 84 PHE A O 1
ATOM 700 N N . THR A 1 85 ? -25.606 -8.201 33.354 1.00 94.19 85 THR A N 1
ATOM 701 C CA . THR A 1 85 ? -24.701 -8.201 34.506 1.00 94.19 85 THR A CA 1
ATOM 702 C C . THR A 1 85 ? -23.888 -6.906 34.573 1.00 94.19 85 THR A C 1
ATOM 704 O O . THR A 1 85 ? -23.532 -6.316 33.551 1.00 94.19 85 THR A O 1
ATOM 707 N N . ALA A 1 86 ? -23.562 -6.459 35.792 1.00 93.75 86 ALA A N 1
ATOM 708 C CA . ALA A 1 86 ? -22.778 -5.239 36.005 1.00 93.75 86 ALA A CA 1
ATOM 709 C C . ALA A 1 86 ? -21.427 -5.278 35.270 1.00 93.75 86 ALA A C 1
ATOM 711 O O . ALA A 1 86 ? -21.035 -4.293 34.656 1.00 93.75 86 ALA A O 1
ATOM 712 N N . GLU A 1 87 ? -20.766 -6.436 35.274 1.00 93.06 87 GLU A N 1
ATOM 713 C CA . GLU A 1 87 ? -19.471 -6.651 34.623 1.00 93.06 87 GLU A CA 1
ATOM 714 C C . GLU A 1 87 ? -19.569 -6.546 33.091 1.00 93.06 87 GLU A C 1
ATOM 716 O O . GLU A 1 87 ? -18.757 -5.872 32.459 1.00 93.06 87 GLU A O 1
ATOM 721 N N . THR A 1 88 ? -20.607 -7.131 32.480 1.00 93.31 88 THR A N 1
ATOM 722 C CA . THR A 1 88 ? -20.815 -7.039 31.024 1.00 93.31 88 THR A CA 1
ATOM 723 C C . THR A 1 88 ? -21.127 -5.606 30.597 1.00 93.31 88 THR A C 1
ATOM 725 O O . THR A 1 88 ? -20.594 -5.127 29.596 1.00 93.31 88 THR A O 1
ATOM 728 N N . LEU A 1 89 ? -21.959 -4.896 31.362 1.00 94.62 89 LEU A N 1
ATOM 729 C CA . LEU A 1 89 ? -22.299 -3.500 31.076 1.00 94.62 89 LEU A CA 1
ATOM 730 C C . LEU A 1 89 ? -21.099 -2.560 31.263 1.00 94.62 89 LEU A C 1
ATOM 732 O O . LEU A 1 89 ? -20.943 -1.611 30.493 1.00 94.62 89 LEU A O 1
ATOM 736 N N . GLU A 1 90 ? -20.234 -2.830 32.241 1.00 95.06 90 GLU A N 1
ATOM 737 C CA . GLU A 1 90 ? -18.980 -2.098 32.429 1.00 95.06 90 GLU A CA 1
ATOM 738 C C . GLU A 1 90 ? -18.027 -2.307 31.246 1.00 95.06 90 GLU A C 1
ATOM 740 O O . GLU A 1 90 ? -17.542 -1.325 30.683 1.00 95.06 90 GLU A O 1
ATOM 745 N N . ALA A 1 91 ? -17.864 -3.547 30.777 1.00 92.56 91 ALA A N 1
ATOM 746 C CA . ALA A 1 91 ? -17.064 -3.847 29.591 1.00 92.56 91 ALA A CA 1
ATOM 747 C C . ALA A 1 91 ? -17.603 -3.157 28.320 1.00 92.56 91 ALA A C 1
ATOM 749 O O . ALA A 1 91 ? -16.823 -2.640 27.518 1.00 92.56 91 ALA A O 1
ATOM 750 N N . VAL A 1 92 ? -18.931 -3.099 28.137 1.00 94.31 92 VAL A N 1
ATOM 751 C CA . VAL A 1 92 ? -19.562 -2.347 27.032 1.00 94.31 92 VAL A CA 1
ATOM 752 C C . VAL A 1 92 ? -19.236 -0.854 27.134 1.00 94.31 92 VAL A C 1
ATOM 754 O O . VAL A 1 92 ? -18.895 -0.233 26.123 1.00 94.31 92 VAL A O 1
ATOM 757 N N . ARG A 1 93 ? -19.337 -0.269 28.335 1.00 94.38 93 ARG A N 1
ATOM 758 C CA . ARG A 1 93 ? -19.039 1.151 28.572 1.00 94.38 93 ARG A CA 1
ATOM 759 C C . ARG A 1 93 ? -17.580 1.466 28.247 1.00 94.38 93 ARG A C 1
ATOM 761 O O . ARG A 1 93 ? -17.333 2.382 27.470 1.00 94.38 93 ARG A O 1
ATOM 768 N N . GLU A 1 94 ? -16.640 0.700 28.794 1.00 94.69 94 GLU A N 1
ATOM 769 C CA . GLU A 1 94 ? -15.203 0.902 28.564 1.00 94.69 94 GLU A CA 1
ATOM 770 C C . GLU A 1 94 ? -14.839 0.762 27.086 1.00 94.69 94 GLU A C 1
ATOM 772 O O . GLU A 1 94 ? -14.161 1.624 26.528 1.00 94.69 94 GLU A O 1
ATOM 777 N N . LEU A 1 95 ? -15.353 -0.277 26.419 1.00 93.12 95 LEU A N 1
ATOM 778 C CA . LEU A 1 95 ? -15.131 -0.469 24.989 1.00 93.12 95 LEU A CA 1
ATOM 779 C C . LEU A 1 95 ? -15.668 0.712 24.172 1.00 93.12 95 LEU A C 1
ATOM 781 O O . LEU A 1 95 ? -15.022 1.146 23.223 1.00 93.12 95 LEU A O 1
ATOM 785 N N . THR A 1 96 ? -16.832 1.244 24.550 1.00 91.25 96 THR A N 1
ATOM 786 C CA . THR A 1 96 ? -17.426 2.412 23.888 1.00 91.25 96 THR A CA 1
ATOM 787 C C . THR A 1 96 ? -16.564 3.661 24.094 1.00 91.25 96 THR A C 1
ATOM 789 O O . THR A 1 96 ? -16.299 4.381 23.133 1.00 91.25 96 THR A O 1
ATOM 792 N N . GLU A 1 97 ? -16.096 3.921 25.319 1.00 93.50 97 GLU A N 1
ATOM 793 C CA . GLU A 1 97 ? -15.243 5.078 25.635 1.00 93.50 97 GLU A CA 1
ATOM 794 C C . GLU A 1 97 ? -13.892 5.037 24.910 1.00 93.50 97 GLU A C 1
ATOM 796 O O . GLU A 1 97 ? -13.411 6.074 24.449 1.00 93.50 97 GLU A O 1
ATOM 801 N N . GLU A 1 98 ? -13.286 3.857 24.776 1.00 91.06 98 GLU A N 1
ATOM 802 C CA . GLU A 1 98 ? -12.034 3.690 24.031 1.00 91.06 98 GLU A CA 1
ATOM 803 C C . GLU A 1 98 ? -12.244 3.731 22.513 1.00 91.06 98 GLU A C 1
ATOM 805 O O . GLU A 1 98 ? -11.423 4.311 21.800 1.00 91.06 98 GLU A O 1
ATOM 810 N N . ALA A 1 99 ? -13.357 3.192 22.002 1.00 88.38 99 ALA A N 1
ATOM 811 C CA . ALA A 1 99 ? -13.687 3.259 20.578 1.00 88.38 99 ALA A CA 1
ATOM 812 C C . ALA A 1 99 ? -13.825 4.711 20.091 1.00 88.38 99 ALA A C 1
ATOM 814 O O . ALA A 1 99 ? -13.340 5.042 19.015 1.00 88.38 99 ALA A O 1
ATOM 815 N N . TRP A 1 100 ? -14.371 5.617 20.908 1.00 86.31 100 TRP A N 1
ATOM 816 C CA . TRP A 1 100 ? -14.430 7.049 20.577 1.00 86.31 100 TRP A CA 1
ATOM 817 C C . TRP A 1 100 ? -13.061 7.732 20.443 1.00 86.31 100 TRP A C 1
ATOM 819 O O . TRP A 1 100 ? -12.976 8.831 19.897 1.00 86.31 100 TRP A O 1
ATOM 829 N N . LYS A 1 101 ? -11.985 7.113 20.941 1.00 86.69 101 LYS A N 1
ATOM 830 C CA . LYS A 1 101 ? -10.618 7.649 20.861 1.00 86.69 101 LYS A CA 1
ATOM 831 C C . LYS A 1 101 ? -9.859 7.138 19.639 1.00 86.69 101 LYS A C 1
ATOM 833 O O . LYS A 1 101 ? -8.716 7.557 19.431 1.00 86.69 101 LYS A O 1
ATOM 838 N N . THR A 1 102 ? -10.432 6.227 18.844 1.00 78.31 102 THR A N 1
ATOM 839 C CA . THR A 1 102 ? -9.728 5.719 17.665 1.00 78.31 102 THR A CA 1
ATOM 840 C C . THR A 1 102 ? -9.539 6.822 16.619 1.00 78.31 102 THR A C 1
ATOM 842 O O . THR A 1 102 ? -10.439 7.627 16.386 1.00 78.31 102 THR A O 1
ATOM 845 N N . PRO A 1 103 ? -8.357 6.914 15.985 1.00 62.81 103 PRO A N 1
ATOM 846 C CA . PRO A 1 103 ? -8.143 7.895 14.931 1.00 62.81 103 PRO A CA 1
ATOM 847 C C . PRO A 1 103 ? -9.117 7.631 13.776 1.00 62.81 103 PRO A C 1
ATOM 849 O O . PRO A 1 103 ? -9.362 6.476 13.433 1.00 62.81 103 PRO A O 1
ATOM 852 N N . TYR A 1 104 ? -9.628 8.707 13.170 1.00 57.75 104 TYR A N 1
ATOM 853 C CA . TYR A 1 104 ? -10.642 8.697 12.101 1.00 57.75 104 TYR A CA 1
ATOM 854 C C . TYR A 1 104 ? -12.090 8.371 12.533 1.00 57.75 104 TYR A C 1
ATOM 856 O O . TYR A 1 104 ? -12.902 8.063 11.663 1.00 57.75 104 TYR A O 1
ATOM 864 N N . SER A 1 105 ? -12.413 8.451 13.834 1.00 53.22 105 SER A N 1
ATOM 865 C CA . SER A 1 105 ? -13.799 8.439 14.357 1.00 53.22 105 SER A CA 1
ATOM 866 C C . SER A 1 105 ? -14.496 9.795 14.251 1.00 53.22 105 SER A C 1
ATOM 868 O O . SER A 1 105 ? -13.789 10.826 14.338 1.00 53.22 105 SER A O 1
#